Protein AF-A0A4U9DBR9-F1 (afdb_monomer_lite)

Sequence (93 aa):
MQYLAHDDKFQQNFQVPFMVLSSDDKAHKVIKARRSANDFLGFFSQWTGIAAEEIKPRYRFISEQKAGPVFITNFQLQKVDYTHLGSDLFTTQ

Radius of gyration: 16.34 Å; chains: 1; bounding box: 36×53×41 Å

pLDDT: mean 88.5, std 12.08, range [42.91, 95.94]

Foldseek 3Di:
DPPPPQAQQALVSQDDDDDDDDPPDPDDDDAPADDEPVLVVLVVCVVVVPDDPPRDRPDHRPDNDHRDWYWDQHPVRDTDGSVPGHHDDDDDD

Organism: Raoultella terrigena (NCBI:txid577)

Structure (mmCIF, N/CA/C/O backbone):
data_AF-A0A4U9DBR9-F1
#
_entry.id   AF-A0A4U9DBR9-F1
#
loop_
_atom_site.group_PDB
_atom_site.id
_atom_site.type_symbol
_atom_site.label_atom_id
_atom_site.label_alt_id
_atom_site.label_comp_id
_atom_site.label_asym_id
_atom_site.label_entity_id
_atom_site.label_seq_id
_atom_site.pdbx_PDB_ins_code
_atom_site.Cartn_x
_atom_site.Cartn_y
_atom_site.Cartn_z
_atom_site.occupancy
_atom_site.B_iso_or_equiv
_atom_site.auth_seq_id
_atom_site.auth_comp_id
_atom_site.auth_asym_id
_atom_site.auth_atom_id
_atom_site.pdbx_PDB_model_num
ATOM 1 N N . MET A 1 1 ? 0.613 15.095 30.137 1.00 42.91 1 MET A N 1
ATOM 2 C CA . MET A 1 1 ? 1.027 14.088 29.137 1.00 42.91 1 MET A CA 1
ATOM 3 C C . MET A 1 1 ? 0.254 14.371 27.860 1.00 42.91 1 MET A C 1
ATOM 5 O O . MET A 1 1 ? -0.930 14.074 27.811 1.00 42.91 1 MET A O 1
ATOM 9 N N . GLN A 1 2 ? 0.864 15.047 26.885 1.00 45.53 2 GLN A N 1
ATOM 10 C CA . GLN A 1 2 ? 0.233 15.298 25.588 1.00 45.53 2 GLN A CA 1
ATOM 11 C C . GLN A 1 2 ? 0.379 14.023 24.764 1.00 45.53 2 GLN A C 1
ATOM 13 O O . GLN A 1 2 ? 1.469 13.689 24.308 1.00 45.53 2 GLN A O 1
ATOM 18 N N . TYR A 1 3 ? -0.700 13.252 24.676 1.00 44.19 3 TYR A N 1
ATOM 19 C CA . TYR A 1 3 ? -0.736 12.070 23.833 1.00 44.19 3 TYR A CA 1
ATOM 20 C C . TYR A 1 3 ? -0.721 12.573 22.386 1.00 44.19 3 TYR A C 1
ATOM 22 O O . TYR A 1 3 ? -1.670 13.226 21.956 1.00 44.19 3 TYR A O 1
ATOM 30 N N . LEU A 1 4 ? 0.362 12.316 21.648 1.00 50.28 4 LEU A N 1
ATOM 31 C CA . LEU A 1 4 ? 0.434 12.464 20.188 1.00 50.28 4 LEU A CA 1
ATOM 32 C C . LEU A 1 4 ? -0.462 11.398 19.527 1.00 50.28 4 LEU A C 1
ATOM 34 O O . LEU A 1 4 ? -0.019 10.623 18.686 1.00 50.28 4 LEU A O 1
ATOM 38 N N . ALA A 1 5 ? -1.725 11.299 19.948 1.00 53.41 5 ALA A N 1
ATOM 39 C CA . ALA A 1 5 ? -2.720 10.621 19.144 1.00 53.41 5 ALA A CA 1
ATOM 40 C C . ALA A 1 5 ? -2.932 11.512 17.925 1.00 53.41 5 ALA A C 1
ATOM 42 O O . ALA A 1 5 ? -3.513 12.591 18.015 1.00 53.41 5 ALA A O 1
ATOM 43 N N . HIS A 1 6 ? -2.400 11.057 16.800 1.00 62.16 6 HIS A N 1
ATOM 44 C CA . HIS A 1 6 ? -2.909 11.354 15.469 1.00 62.16 6 HIS A CA 1
ATOM 45 C C . HIS A 1 6 ? -4.450 11.406 15.548 1.00 62.16 6 HIS A C 1
ATOM 47 O O . HIS A 1 6 ? -5.036 10.452 16.049 1.00 62.16 6 HIS A O 1
ATOM 53 N N . ASP A 1 7 ? -5.092 12.505 15.131 1.00 72.19 7 ASP A N 1
ATOM 54 C CA . ASP A 1 7 ? -6.558 12.551 14.946 1.00 72.19 7 ASP A CA 1
ATOM 55 C C . ASP A 1 7 ? -6.954 11.528 13.851 1.00 72.19 7 ASP A C 1
ATOM 57 O O . ASP A 1 7 ? -6.087 11.003 13.154 1.00 72.19 7 ASP A O 1
ATOM 61 N N . ASP A 1 8 ? -8.233 11.209 13.679 1.00 83.19 8 ASP A N 1
ATOM 62 C CA . ASP A 1 8 ? -8.716 10.272 12.647 1.00 83.19 8 ASP A CA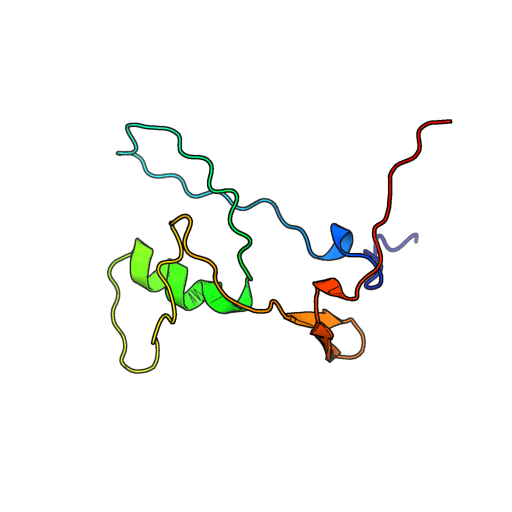 1
ATOM 63 C C . ASP A 1 8 ? -9.614 10.947 11.595 1.00 83.19 8 ASP A C 1
ATOM 65 O O . ASP A 1 8 ? -10.237 10.288 10.760 1.00 83.19 8 ASP A O 1
ATOM 69 N N . LYS A 1 9 ? -9.657 12.284 11.613 1.00 86.25 9 LYS A N 1
ATOM 70 C CA . LYS A 1 9 ? -10.544 13.108 10.777 1.00 86.25 9 LYS A CA 1
ATOM 71 C C . LYS A 1 9 ? -9.984 13.461 9.407 1.00 86.25 9 LYS A C 1
ATOM 73 O O . LYS A 1 9 ? -10.765 13.750 8.495 1.00 86.25 9 LYS A O 1
ATOM 78 N N . PHE A 1 10 ? -8.660 13.489 9.256 1.00 91.69 10 PHE A N 1
ATOM 79 C CA . PHE A 1 1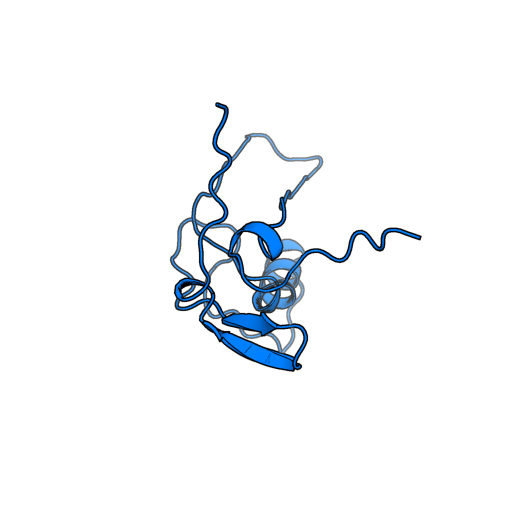0 ? -8.017 13.975 8.041 1.00 91.69 10 PHE A CA 1
ATOM 80 C C . PHE A 1 10 ? -7.308 12.863 7.278 1.00 91.69 10 PHE A C 1
ATOM 82 O O . PHE A 1 10 ? -6.786 11.899 7.838 1.00 91.69 10 PHE A O 1
ATOM 89 N N . GLN A 1 11 ? -7.242 13.027 5.960 1.00 92.50 11 GLN A N 1
ATOM 90 C CA . GLN A 1 11 ? -6.556 12.108 5.055 1.00 92.50 11 GLN A CA 1
ATOM 91 C C . GLN A 1 11 ? -5.090 11.883 5.447 1.00 92.50 11 GLN A C 1
ATOM 93 O O . GLN A 1 11 ? -4.587 10.764 5.332 1.00 92.50 11 GLN A O 1
ATOM 98 N N . GLN A 1 12 ? -4.421 12.935 5.917 1.00 90.81 12 GLN A N 1
ATOM 99 C CA . GLN A 1 12 ? -3.020 12.973 6.327 1.00 90.81 12 GLN A CA 1
ATOM 100 C C . GLN A 1 12 ? -2.732 12.011 7.485 1.00 90.81 12 GLN A C 1
ATOM 102 O O . GLN A 1 12 ? -1.647 11.442 7.538 1.00 90.81 12 GLN A O 1
ATOM 107 N N . ASN A 1 13 ? -3.707 11.759 8.366 1.00 90.56 13 ASN A N 1
ATOM 108 C CA . ASN A 1 13 ? -3.535 10.846 9.497 1.00 90.56 13 ASN A CA 1
ATOM 109 C C . ASN A 1 13 ? -3.355 9.379 9.070 1.00 90.56 13 ASN A C 1
ATOM 111 O O . ASN A 1 13 ? -2.808 8.583 9.827 1.00 90.56 13 ASN A O 1
ATOM 115 N N . PHE A 1 14 ? -3.782 9.027 7.852 1.00 91.94 14 PHE A N 1
ATOM 116 C CA . PHE A 1 14 ? -3.714 7.665 7.308 1.00 91.94 14 PHE A CA 1
ATOM 117 C C . PHE A 1 14 ? -2.707 7.519 6.158 1.00 91.94 14 PHE A C 1
ATOM 119 O O . PHE A 1 14 ? -2.571 6.434 5.589 1.00 91.94 14 PHE A O 1
ATOM 126 N N . GLN A 1 15 ? -2.019 8.597 5.773 1.00 91.88 15 GLN A N 1
ATOM 127 C CA . GLN A 1 15 ? -0.983 8.552 4.744 1.00 91.88 15 GLN A CA 1
ATOM 128 C C . GLN A 1 15 ? 0.337 8.108 5.365 1.00 91.88 15 GLN A C 1
ATOM 130 O O . GLN A 1 15 ? 0.889 8.783 6.227 1.00 91.88 15 GLN A O 1
ATOM 135 N N . VAL A 1 16 ? 0.864 6.983 4.889 1.00 91.25 16 VAL A N 1
ATOM 136 C CA . VAL A 1 16 ? 2.152 6.447 5.335 1.00 91.25 16 VAL A CA 1
ATOM 137 C C . VAL A 1 16 ? 3.129 6.374 4.162 1.00 91.25 16 VAL A C 1
ATOM 139 O O . VAL A 1 16 ? 2.727 5.979 3.061 1.00 91.25 16 VAL A O 1
ATOM 142 N N . PRO A 1 17 ? 4.410 6.737 4.354 1.00 93.50 17 PRO A N 1
ATOM 143 C CA . PRO A 1 17 ? 5.427 6.486 3.346 1.00 93.50 17 PRO A CA 1
ATOM 144 C C . PRO A 1 17 ? 5.623 4.976 3.190 1.00 93.50 17 PRO A C 1
ATOM 146 O O . PRO A 1 17 ? 5.717 4.242 4.173 1.00 93.50 17 PRO A O 1
ATOM 149 N N . PHE A 1 18 ? 5.703 4.513 1.946 1.00 94.62 18 PHE A N 1
ATOM 150 C CA . PHE A 1 18 ? 5.907 3.106 1.629 1.00 94.62 18 PHE A CA 1
ATOM 151 C C . PHE A 1 18 ? 7.049 2.959 0.631 1.00 94.62 18 PHE A C 1
ATOM 153 O O . PHE A 1 18 ? 7.047 3.595 -0.422 1.00 94.62 18 PHE A O 1
ATOM 1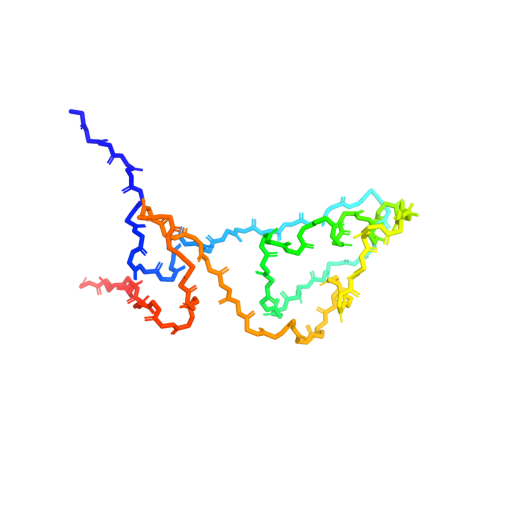60 N N . MET A 1 19 ? 8.027 2.127 0.977 1.00 94.50 19 MET A N 1
ATOM 161 C CA . MET A 1 19 ? 9.233 1.904 0.188 1.00 94.50 19 MET A CA 1
ATOM 162 C C . MET A 1 19 ? 9.491 0.408 0.073 1.00 94.50 19 MET A C 1
ATOM 164 O O . MET A 1 19 ? 9.293 -0.343 1.026 1.00 94.50 19 MET A O 1
ATOM 168 N N . VAL A 1 20 ? 9.954 -0.002 -1.101 1.00 93.25 20 VAL A N 1
ATOM 169 C CA . VAL A 1 20 ? 10.417 -1.360 -1.378 1.00 93.25 20 VAL A CA 1
ATOM 170 C C . VAL A 1 20 ? 11.853 -1.234 -1.852 1.00 93.25 20 VAL A C 1
ATOM 172 O O . VAL A 1 20 ? 12.130 -0.401 -2.712 1.00 93.25 20 VAL A O 1
ATOM 175 N N . LEU A 1 21 ? 12.749 -2.011 -1.250 1.00 93.25 21 LEU A N 1
ATOM 176 C CA . LEU A 1 21 ? 14.178 -1.988 -1.538 1.00 93.25 21 LEU A CA 1
ATOM 177 C C . LEU A 1 21 ? 14.640 -3.418 -1.803 1.00 93.25 21 LEU A C 1
ATOM 179 O O . LEU A 1 21 ? 14.375 -4.305 -0.988 1.00 93.25 21 LEU A O 1
ATOM 183 N N . SER A 1 22 ? 15.347 -3.625 -2.907 1.00 91.38 22 SER A N 1
ATOM 184 C CA . SER A 1 22 ? 16.037 -4.872 -3.220 1.00 91.38 22 SER A CA 1
ATOM 185 C C . SER A 1 22 ? 17.517 -4.625 -3.500 1.00 91.38 22 SER A C 1
ATOM 187 O O . SER A 1 22 ? 17.906 -3.565 -3.987 1.00 91.38 22 SER A O 1
ATOM 189 N N . SER A 1 23 ? 18.368 -5.608 -3.202 1.00 93.56 23 SER A N 1
ATOM 190 C CA . SER A 1 23 ? 19.815 -5.510 -3.450 1.00 93.56 23 SER A CA 1
ATOM 191 C C . SER A 1 23 ? 20.173 -5.528 -4.939 1.00 93.56 23 SER A C 1
ATOM 193 O O . SER A 1 23 ? 21.239 -5.051 -5.323 1.00 93.56 23 SER A O 1
ATOM 195 N N . ASP A 1 24 ? 19.292 -6.072 -5.774 1.00 92.38 24 ASP A N 1
ATOM 196 C CA . ASP A 1 24 ? 19.437 -6.192 -7.223 1.00 92.38 24 ASP A CA 1
ATOM 197 C C . ASP A 1 24 ? 18.682 -5.104 -8.007 1.00 92.38 24 ASP A C 1
ATOM 199 O O . ASP A 1 24 ? 18.682 -5.124 -9.243 1.00 92.38 24 ASP A O 1
ATOM 203 N N . ASP A 1 25 ? 18.080 -4.126 -7.319 1.00 90.50 25 ASP A N 1
ATOM 204 C CA . ASP A 1 25 ? 17.385 -3.014 -7.963 1.00 90.50 25 ASP A CA 1
ATOM 205 C C . ASP A 1 25 ? 18.363 -2.144 -8.766 1.00 90.50 25 ASP A C 1
ATOM 207 O O . ASP A 1 25 ? 19.290 -1.529 -8.240 1.00 90.50 25 ASP A O 1
ATOM 211 N N . LYS A 1 26 ? 18.125 -2.048 -10.079 1.00 93.06 26 LYS A N 1
ATOM 212 C CA . LYS A 1 26 ? 18.950 -1.252 -11.011 1.00 93.06 26 LYS A CA 1
ATOM 213 C C . LYS A 1 26 ? 18.348 0.104 -11.367 1.00 93.06 26 LYS A C 1
ATOM 215 O O . LYS A 1 26 ? 18.975 0.889 -12.072 1.00 93.06 26 LYS A O 1
ATOM 220 N N . ALA A 1 27 ? 17.110 0.361 -10.952 1.00 92.50 27 ALA A N 1
ATOM 221 C CA . ALA A 1 27 ? 16.387 1.573 -11.300 1.00 92.50 27 ALA A CA 1
ATOM 222 C C . ALA A 1 27 ? 15.467 2.007 -10.162 1.00 92.50 27 ALA A C 1
ATOM 224 O O . ALA A 1 27 ? 14.711 1.204 -9.620 1.00 92.50 27 ALA A O 1
ATOM 225 N N . HIS A 1 28 ? 15.473 3.305 -9.872 1.00 94.38 28 HIS A N 1
ATOM 226 C CA . HIS A 1 28 ? 14.508 3.918 -8.974 1.00 94.38 28 HIS A CA 1
ATOM 227 C C . HIS A 1 28 ? 13.176 4.135 -9.705 1.00 94.38 28 HIS A C 1
ATOM 229 O O . HIS A 1 28 ? 13.140 4.727 -10.787 1.00 94.38 28 HIS A O 1
ATOM 235 N N . LYS A 1 29 ? 12.075 3.663 -9.115 1.00 92.50 29 LYS A N 1
ATOM 236 C CA . LYS A 1 29 ? 10.718 3.849 -9.641 1.00 92.50 29 LYS A CA 1
ATOM 237 C C . LYS A 1 29 ? 9.835 4.485 -8.578 1.00 92.50 29 LYS A C 1
ATOM 239 O O . LYS A 1 29 ? 9.766 3.998 -7.457 1.00 92.50 29 LYS A O 1
ATOM 244 N N . VAL A 1 30 ? 9.112 5.529 -8.972 1.00 95.38 30 VAL A N 1
ATOM 245 C CA . VAL A 1 30 ? 8.100 6.179 -8.136 1.00 95.38 30 VAL A CA 1
ATOM 246 C C . VAL A 1 30 ? 6.733 5.826 -8.695 1.00 95.38 30 VAL A C 1
ATOM 248 O O . VAL A 1 30 ? 6.437 6.172 -9.836 1.00 95.38 30 VAL A O 1
ATOM 251 N N . ILE A 1 31 ? 5.915 5.153 -7.889 1.00 94.12 31 ILE A N 1
ATOM 252 C CA . ILE A 1 31 ? 4.533 4.818 -8.236 1.00 94.12 31 ILE A CA 1
ATOM 253 C C . ILE A 1 31 ? 3.615 5.821 -7.552 1.00 94.12 31 ILE A C 1
ATOM 255 O O . ILE A 1 31 ? 3.636 5.944 -6.328 1.00 94.12 31 ILE A O 1
ATOM 259 N N . LYS A 1 32 ? 2.809 6.541 -8.335 1.00 94.44 32 LYS A N 1
ATOM 260 C CA . LYS A 1 32 ? 1.884 7.560 -7.800 1.00 94.44 32 LYS A CA 1
ATOM 261 C C . LYS A 1 32 ? 0.485 7.011 -7.532 1.00 94.44 32 LYS A C 1
ATOM 263 O O . LYS A 1 32 ? -0.316 7.668 -6.866 1.00 94.44 32 LYS A O 1
ATOM 268 N N . ALA A 1 33 ? 0.172 5.821 -8.042 1.00 94.06 33 ALA A N 1
ATOM 269 C CA . ALA A 1 33 ? -1.087 5.152 -7.760 1.00 94.06 33 ALA A CA 1
ATOM 270 C C . ALA A 1 33 ? -1.258 4.884 -6.252 1.00 94.06 33 ALA A C 1
ATOM 272 O O . ALA A 1 33 ? -0.406 4.275 -5.607 1.00 94.06 33 ALA A O 1
ATOM 273 N N . ARG A 1 34 ? -2.397 5.311 -5.691 1.00 92.06 34 ARG A N 1
ATOM 274 C CA . ARG A 1 34 ? -2.726 5.111 -4.272 1.00 92.06 34 ARG A CA 1
ATOM 275 C C . ARG A 1 34 ? -2.816 3.617 -3.943 1.00 92.06 34 ARG A C 1
ATOM 277 O O . ARG A 1 34 ? -3.376 2.836 -4.719 1.00 92.06 34 ARG A O 1
ATOM 284 N N . ARG A 1 35 ? -2.290 3.237 -2.779 1.00 94.44 35 ARG A N 1
ATOM 285 C CA . ARG A 1 35 ? -2.341 1.876 -2.234 1.00 94.44 35 ARG A CA 1
ATOM 286 C C . ARG A 1 35 ? -2.962 1.886 -0.849 1.00 94.44 35 ARG A C 1
ATOM 288 O O . ARG A 1 35 ? -2.855 2.878 -0.133 1.00 94.44 35 ARG A O 1
ATOM 295 N N . SER A 1 36 ? -3.624 0.788 -0.500 1.00 94.44 36 SER A N 1
ATOM 296 C CA . SER A 1 36 ? -4.162 0.561 0.837 1.00 94.44 36 SER A CA 1
ATOM 297 C C . SER A 1 36 ? -3.320 -0.486 1.556 1.00 94.44 36 SER A C 1
ATOM 299 O O . SER A 1 36 ? -2.946 -1.495 0.959 1.00 94.44 36 SER A O 1
ATOM 301 N N . ALA A 1 37 ? -3.081 -0.286 2.853 1.00 92.38 37 ALA A N 1
ATOM 302 C CA . ALA A 1 37 ? -2.477 -1.308 3.707 1.00 92.38 37 ALA A CA 1
ATOM 303 C C . ALA A 1 37 ? -3.327 -2.594 3.771 1.00 92.38 37 ALA A C 1
ATOM 305 O O . ALA A 1 37 ? -2.787 -3.676 3.974 1.00 92.38 37 ALA A O 1
ATOM 306 N N . ASN A 1 38 ? -4.636 -2.504 3.505 1.00 92.94 38 ASN A N 1
ATOM 307 C CA . ASN A 1 38 ? -5.519 -3.671 3.421 1.00 92.94 38 ASN A CA 1
ATOM 308 C C . ASN A 1 38 ? -5.140 -4.630 2.277 1.00 92.94 38 ASN A C 1
ATOM 310 O O . ASN A 1 38 ? -5.471 -5.810 2.335 1.00 92.94 38 ASN A O 1
ATOM 314 N N . ASP A 1 39 ? -4.415 -4.149 1.262 1.00 93.94 39 ASP A N 1
ATOM 315 C CA . ASP A 1 39 ? -3.938 -4.964 0.140 1.00 93.94 39 ASP A CA 1
ATOM 316 C C . ASP A 1 39 ? -2.511 -5.511 0.370 1.00 93.94 39 ASP A C 1
ATOM 318 O O . ASP A 1 39 ? -1.932 -6.137 -0.524 1.00 93.94 39 ASP A O 1
ATOM 322 N N . PHE A 1 40 ? -1.920 -5.289 1.554 1.00 93.94 40 PHE A N 1
ATOM 323 C CA . PHE A 1 40 ? -0.514 -5.605 1.833 1.00 93.94 40 PHE A CA 1
ATOM 324 C C . PHE A 1 40 ? -0.177 -7.090 1.664 1.00 93.94 40 PHE A C 1
ATOM 326 O O . PHE A 1 40 ? 0.881 -7.415 1.135 1.00 93.94 40 PHE A O 1
ATOM 333 N N . LEU A 1 41 ? -1.067 -8.009 2.052 1.00 94.69 41 LEU A N 1
ATOM 334 C CA . LEU A 1 41 ? -0.808 -9.441 1.854 1.00 94.69 41 LEU A CA 1
ATOM 335 C C . LEU A 1 41 ? -0.703 -9.807 0.368 1.00 94.69 41 LEU A C 1
ATOM 337 O O . LEU A 1 41 ? 0.150 -10.612 -0.004 1.00 94.69 41 LEU A O 1
ATOM 341 N N . GLY A 1 42 ? -1.506 -9.171 -0.491 1.00 95.12 42 GLY A N 1
ATOM 342 C CA . GLY A 1 42 ? -1.402 -9.339 -1.940 1.00 95.12 42 GLY A CA 1
ATOM 343 C C . GLY A 1 42 ? -0.079 -8.798 -2.487 1.00 95.12 42 GLY A C 1
ATOM 344 O O . GLY A 1 42 ? 0.563 -9.459 -3.300 1.00 95.12 42 GLY A O 1
ATOM 345 N N . PHE A 1 43 ? 0.366 -7.636 -1.998 1.00 95.69 43 PHE A N 1
ATOM 346 C CA . PHE A 1 43 ? 1.701 -7.104 -2.289 1.00 95.69 43 PHE A CA 1
ATOM 347 C C . PHE A 1 43 ? 2.808 -8.078 -1.882 1.00 95.69 43 PHE A C 1
ATOM 349 O O . PHE A 1 43 ? 3.658 -8.413 -2.704 1.00 95.69 43 PHE A O 1
ATOM 356 N N . PHE A 1 44 ? 2.799 -8.520 -0.625 1.00 95.38 44 PHE A N 1
ATOM 357 C CA . PHE A 1 44 ? 3.859 -9.337 -0.049 1.00 95.38 44 PHE A CA 1
ATOM 358 C C . PHE A 1 44 ? 3.981 -10.676 -0.779 1.00 95.38 44 PHE A C 1
ATOM 360 O O . PHE A 1 44 ? 5.083 -11.075 -1.150 1.00 95.38 44 PHE A O 1
ATOM 367 N N . SER A 1 45 ? 2.849 -11.323 -1.069 1.00 95.94 45 SER A N 1
ATOM 368 C CA . SER A 1 45 ? 2.783 -12.528 -1.905 1.00 95.94 45 SER A CA 1
ATOM 369 C C . SER A 1 45 ? 3.374 -12.283 -3.298 1.00 95.94 45 SER A C 1
ATOM 371 O O . SER A 1 45 ? 4.259 -13.021 -3.725 1.00 95.94 45 SER A O 1
ATOM 373 N N . GLN A 1 46 ? 2.969 -11.205 -3.979 1.00 94.38 46 GLN A N 1
ATOM 374 C CA . GLN A 1 46 ? 3.483 -10.871 -5.310 1.00 94.38 46 GLN A CA 1
ATOM 375 C C . GLN A 1 46 ? 4.995 -10.590 -5.303 1.00 94.38 46 GLN A C 1
ATOM 377 O O . GLN A 1 46 ? 5.691 -10.961 -6.245 1.00 94.38 46 GLN A O 1
ATOM 382 N N . TRP A 1 47 ? 5.492 -9.908 -4.272 1.00 93.75 47 TRP A N 1
ATOM 383 C CA . TRP A 1 47 ? 6.897 -9.519 -4.152 1.00 93.75 47 TRP A CA 1
ATOM 384 C C . TRP A 1 47 ? 7.810 -10.705 -3.840 1.00 93.75 47 TRP A C 1
ATOM 386 O O . TRP A 1 47 ? 8.895 -10.815 -4.400 1.00 93.75 47 TRP A O 1
ATOM 396 N N . THR A 1 48 ? 7.360 -11.607 -2.969 1.00 93.94 48 THR A N 1
ATOM 397 C CA . THR A 1 48 ? 8.133 -12.782 -2.533 1.00 93.94 48 THR A CA 1
ATOM 398 C C . THR A 1 48 ? 7.958 -14.002 -3.435 1.00 93.94 48 THR A C 1
ATOM 400 O O . THR A 1 48 ? 8.739 -14.945 -3.343 1.00 93.94 48 THR A O 1
ATOM 403 N N . GLY A 1 49 ? 6.933 -14.014 -4.290 1.00 94.06 49 GLY A N 1
ATOM 404 C CA . GLY A 1 49 ? 6.572 -15.166 -5.118 1.00 94.06 49 GLY A CA 1
ATOM 405 C C . GLY A 1 49 ? 5.781 -16.253 -4.380 1.00 94.06 49 GLY A C 1
ATOM 406 O O . GLY A 1 49 ? 5.547 -17.318 -4.947 1.00 94.06 49 GLY A O 1
ATOM 407 N N . ILE A 1 50 ? 5.354 -16.010 -3.136 1.00 95.62 50 ILE A N 1
ATOM 408 C CA . ILE A 1 50 ? 4.529 -16.947 -2.362 1.00 95.62 50 ILE A CA 1
ATOM 409 C C . ILE A 1 50 ? 3.114 -16.990 -2.942 1.00 95.62 50 ILE A C 1
ATOM 411 O O . ILE A 1 50 ? 2.502 -15.945 -3.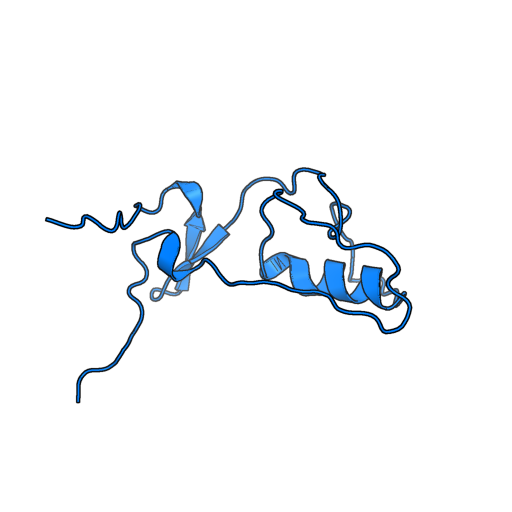156 1.00 95.62 50 ILE A O 1
ATOM 415 N N . ALA A 1 51 ? 2.562 -18.189 -3.124 1.00 94.75 51 ALA A N 1
ATOM 416 C CA . ALA A 1 51 ? 1.176 -18.400 -3.534 1.00 94.75 51 ALA A CA 1
ATOM 417 C C . ALA A 1 51 ? 0.395 -19.155 -2.448 1.00 94.75 51 ALA A C 1
ATOM 419 O O . ALA A 1 51 ? 0.904 -20.109 -1.863 1.00 94.75 51 ALA A O 1
ATOM 420 N N . ALA A 1 52 ? -0.844 -18.732 -2.207 1.00 94.50 52 ALA A N 1
ATOM 421 C CA . ALA A 1 52 ? -1.804 -19.394 -1.327 1.00 94.50 52 ALA A CA 1
ATOM 422 C C . ALA A 1 52 ? -3.212 -19.202 -1.903 1.00 94.50 52 ALA A C 1
ATOM 424 O O . ALA A 1 52 ? -3.484 -18.174 -2.528 1.00 94.50 52 ALA A O 1
ATOM 425 N N . GLU A 1 53 ? -4.103 -20.174 -1.714 1.00 95.19 53 GLU A N 1
ATOM 426 C CA . GLU A 1 53 ? -5.444 -20.151 -2.313 1.00 95.19 53 GLU A CA 1
ATOM 427 C C . GLU A 1 53 ? -6.293 -18.980 -1.791 1.00 95.19 53 GLU A C 1
ATOM 429 O O . GLU A 1 53 ? -7.101 -18.396 -2.518 1.00 95.19 53 GLU A O 1
ATOM 434 N N . GLU A 1 54 ? -6.069 -18.591 -0.543 1.00 94.56 54 GLU A N 1
ATOM 435 C CA . GLU A 1 54 ? -6.760 -17.516 0.158 1.00 94.56 54 GLU A CA 1
ATOM 436 C C . GLU A 1 54 ? -6.305 -16.126 -0.305 1.00 94.56 54 GLU A C 1
ATOM 438 O O . GLU A 1 54 ? -7.026 -15.140 -0.130 1.00 94.56 54 GLU A O 1
ATOM 443 N N . ILE A 1 55 ? -5.126 -16.023 -0.926 1.00 93.31 55 ILE A N 1
ATOM 444 C CA . ILE A 1 55 ? -4.559 -14.754 -1.382 1.00 93.31 55 ILE A CA 1
ATOM 445 C C . ILE A 1 55 ? -4.901 -14.569 -2.859 1.00 93.31 55 ILE A C 1
ATOM 447 O O . ILE A 1 55 ? -4.243 -15.101 -3.749 1.00 93.31 55 ILE A O 1
ATOM 451 N N . LYS A 1 56 ? -5.934 -13.765 -3.128 1.00 92.12 56 LYS A N 1
ATOM 452 C CA . LYS A 1 56 ? -6.393 -13.435 -4.488 1.00 92.12 56 LYS A CA 1
ATOM 453 C C . LYS A 1 56 ? -6.236 -11.933 -4.756 1.00 92.12 56 LYS A C 1
ATOM 455 O O . LYS A 1 56 ? -7.181 -11.173 -4.522 1.00 92.12 56 LYS A O 1
ATOM 460 N N . PRO A 1 57 ? -5.058 -11.467 -5.221 1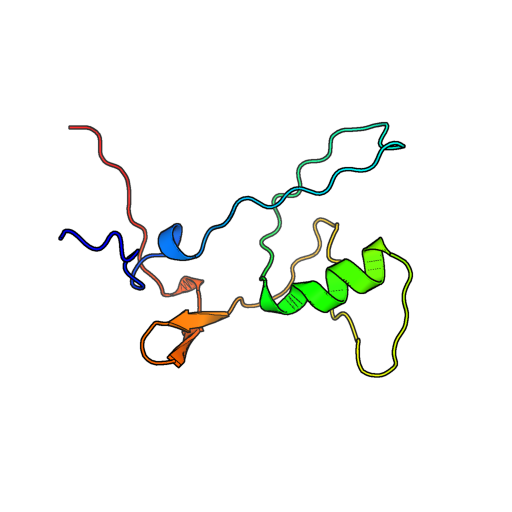.00 90.00 57 PRO A N 1
ATOM 461 C CA . PRO A 1 57 ? -4.834 -10.056 -5.515 1.00 90.00 57 PRO A CA 1
ATOM 462 C C . PRO A 1 57 ? -5.782 -9.580 -6.617 1.00 90.00 57 PRO A C 1
ATOM 464 O O . PRO A 1 57 ? -5.899 -10.204 -7.669 1.00 90.00 57 PRO A O 1
ATOM 467 N N . ARG A 1 58 ? -6.452 -8.446 -6.393 1.00 91.31 58 ARG A N 1
ATOM 468 C CA . ARG A 1 58 ? -7.406 -7.873 -7.364 1.00 91.31 58 ARG A CA 1
ATOM 469 C C . ARG A 1 58 ? -6.716 -7.059 -8.461 1.00 91.31 58 ARG A C 1
ATOM 471 O O . ARG A 1 58 ? -7.316 -6.776 -9.493 1.00 91.31 58 ARG A O 1
ATOM 478 N N . TYR A 1 59 ? -5.475 -6.647 -8.218 1.00 93.88 59 TYR A N 1
ATOM 479 C CA . TYR A 1 59 ? -4.656 -5.835 -9.111 1.00 93.88 59 TYR A CA 1
ATOM 480 C C . TYR A 1 59 ? -3.171 -6.073 -8.820 1.00 93.88 59 TYR A C 1
ATOM 482 O O . TYR A 1 59 ? -2.812 -6.603 -7.766 1.00 93.88 59 TYR A O 1
ATOM 490 N N . ARG A 1 60 ? -2.294 -5.660 -9.741 1.00 93.56 60 ARG A N 1
ATOM 491 C CA . ARG A 1 60 ? -0.844 -5.704 -9.516 1.00 93.56 60 ARG A CA 1
ATOM 492 C C . ARG A 1 60 ? -0.430 -4.562 -8.589 1.00 93.56 60 ARG A C 1
ATOM 494 O O . ARG A 1 60 ? -0.514 -3.400 -8.986 1.00 93.56 60 ARG A O 1
ATOM 501 N N . PHE A 1 61 ? 0.063 -4.869 -7.390 1.00 94.62 61 PHE A N 1
ATOM 502 C CA . PHE A 1 61 ? 0.333 -3.842 -6.378 1.00 94.62 61 PHE A CA 1
ATOM 503 C C . PHE A 1 61 ? 1.466 -2.893 -6.799 1.00 94.62 61 PHE A C 1
ATOM 505 O O . PHE A 1 61 ? 1.286 -1.675 -6.818 1.00 94.62 61 PHE A O 1
ATOM 512 N N . ILE A 1 62 ? 2.614 -3.435 -7.216 1.00 92.62 62 ILE A N 1
ATOM 513 C CA . ILE A 1 62 ? 3.745 -2.654 -7.749 1.00 92.62 62 ILE A CA 1
ATOM 514 C C . ILE A 1 62 ? 3.482 -2.329 -9.230 1.00 92.62 62 ILE A C 1
ATOM 516 O O . ILE A 1 62 ? 4.001 -2.980 -10.137 1.00 92.62 62 ILE A O 1
ATOM 520 N N . SER A 1 63 ? 2.584 -1.381 -9.489 1.00 94.31 63 SER A N 1
ATOM 521 C CA . SER A 1 63 ? 2.238 -0.892 -10.832 1.00 94.31 63 SER A CA 1
ATOM 522 C C . SER A 1 63 ? 1.518 0.459 -10.764 1.00 94.31 63 SER A C 1
ATOM 524 O O . SER A 1 63 ? 1.167 0.899 -9.678 1.00 94.31 63 SER A O 1
ATOM 526 N N . GLU A 1 64 ? 1.213 1.079 -11.907 1.00 95.44 64 GLU A N 1
ATOM 527 C CA . GLU A 1 64 ? 0.316 2.251 -11.985 1.00 95.44 64 GLU A CA 1
ATOM 528 C C . GLU A 1 64 ? -1.176 1.869 -12.108 1.00 95.44 64 GLU A C 1
ATOM 530 O O . GLU A 1 64 ? 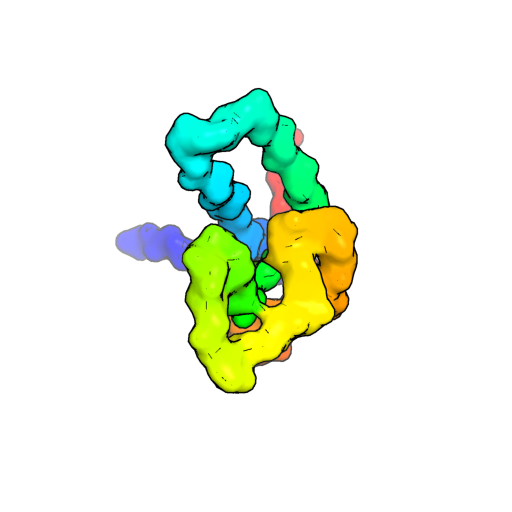-2.042 2.723 -12.309 1.00 95.44 64 GLU A O 1
ATOM 535 N N . GLN A 1 65 ? -1.520 0.581 -11.984 1.00 94.81 65 GLN A N 1
ATOM 536 C CA . GLN A 1 65 ? -2.910 0.128 -12.037 1.00 94.81 65 GLN A CA 1
ATOM 537 C C . GLN A 1 65 ? -3.717 0.737 -10.878 1.00 94.81 65 GLN A C 1
ATOM 539 O O . GLN A 1 65 ? -3.275 0.759 -9.721 1.00 94.81 65 GLN A O 1
ATOM 544 N N . LYS A 1 66 ? -4.927 1.220 -11.186 1.00 91.88 66 LYS A N 1
ATOM 545 C CA . LYS A 1 66 ? -5.875 1.730 -10.187 1.00 91.88 66 LYS A CA 1
ATOM 546 C C . LYS A 1 66 ? -6.431 0.570 -9.349 1.00 91.88 66 LYS A C 1
ATOM 548 O O . LYS A 1 66 ? -6.916 -0.407 -9.909 1.00 91.88 66 LYS A O 1
ATOM 553 N N . ALA A 1 67 ? -6.378 0.710 -8.023 1.00 89.19 67 ALA A N 1
ATOM 554 C CA . ALA A 1 67 ? -6.796 -0.307 -7.049 1.00 89.19 67 ALA A CA 1
ATOM 555 C C . ALA A 1 67 ? -8.318 -0.342 -6.782 1.00 89.19 67 ALA A C 1
ATOM 557 O O . ALA A 1 67 ? -8.842 -1.351 -6.319 1.00 89.19 67 ALA A O 1
ATOM 558 N N . GLY A 1 68 ? -9.029 0.748 -7.095 1.00 89.88 68 GLY A N 1
ATOM 559 C CA . GLY A 1 68 ? -10.434 0.952 -6.726 1.00 89.88 68 GLY A CA 1
ATOM 560 C C . GLY A 1 68 ? -10.597 1.859 -5.495 1.00 89.88 68 GLY A C 1
ATOM 561 O O . GLY A 1 68 ? -9.650 2.564 -5.135 1.00 89.88 68 GLY A O 1
ATOM 562 N N . PRO A 1 69 ? -11.797 1.891 -4.882 1.00 92.31 69 PRO A N 1
ATOM 563 C CA . PRO A 1 69 ? -12.070 2.680 -3.680 1.00 92.31 69 PRO A CA 1
ATOM 564 C C . PRO A 1 69 ? -11.204 2.246 -2.492 1.00 92.31 69 PRO A C 1
ATOM 566 O O . PRO A 1 69 ? -10.959 1.055 -2.299 1.00 92.31 69 PRO A O 1
ATOM 569 N N . VAL A 1 70 ? -10.767 3.209 -1.679 1.00 93.31 70 VAL A N 1
ATOM 570 C CA . VAL A 1 70 ? -9.911 2.970 -0.509 1.00 93.31 70 VAL A CA 1
ATOM 571 C C . VAL A 1 70 ? -10.712 3.247 0.751 1.00 93.31 70 VAL A C 1
ATOM 573 O O . VAL A 1 70 ? -11.292 4.317 0.900 1.00 93.31 70 VAL A O 1
ATOM 576 N N . PHE A 1 71 ? -10.704 2.290 1.671 1.00 94.25 71 PHE A N 1
ATOM 577 C CA . PHE A 1 71 ? -11.364 2.421 2.963 1.00 94.25 71 PHE A CA 1
ATOM 578 C C . PHE A 1 71 ? -10.341 2.368 4.091 1.00 94.25 71 PHE A C 1
ATOM 580 O O . PHE A 1 71 ? -9.353 1.633 3.997 1.00 94.25 71 PHE A O 1
ATOM 587 N N . ILE A 1 72 ? -10.614 3.117 5.153 1.00 93.12 72 ILE A N 1
ATOM 588 C CA . ILE A 1 72 ? -9.872 3.087 6.413 1.00 93.12 72 ILE A CA 1
ATOM 589 C C . ILE A 1 72 ? -10.784 2.620 7.543 1.00 93.12 72 ILE A C 1
ATOM 591 O O . ILE A 1 72 ? -12.010 2.616 7.404 1.00 93.12 72 ILE A O 1
ATOM 595 N N . THR A 1 73 ? -10.170 2.235 8.654 1.00 92.38 73 THR A N 1
ATOM 596 C CA . THR A 1 73 ? -10.862 2.002 9.921 1.00 92.38 73 THR A CA 1
ATOM 597 C C . THR A 1 73 ? -10.553 3.184 10.829 1.00 92.38 73 THR A C 1
ATOM 599 O O . THR A 1 73 ? -9.384 3.406 11.147 1.00 92.38 73 THR A O 1
ATOM 602 N N . ASN A 1 74 ? -11.569 3.964 11.199 1.00 90.12 74 ASN A N 1
ATOM 603 C CA . ASN A 1 74 ? -11.401 5.088 12.125 1.00 90.12 74 ASN A CA 1
ATOM 604 C C . ASN A 1 74 ? -11.270 4.593 13.580 1.00 90.12 74 ASN A C 1
ATOM 606 O O . ASN A 1 74 ? -11.360 3.392 13.855 1.00 90.12 74 ASN A O 1
ATOM 610 N N . PHE A 1 75 ? -11.076 5.496 14.539 1.00 88.88 75 PHE A N 1
ATOM 611 C CA . PHE A 1 75 ? -10.908 5.119 15.947 1.00 88.88 75 PHE A CA 1
ATOM 612 C C . PHE A 1 75 ? -12.202 4.634 16.603 1.00 88.88 75 PHE A C 1
ATOM 614 O O . PHE A 1 75 ? -12.155 4.012 17.662 1.00 88.88 75 PHE A O 1
ATOM 621 N N . GLN A 1 76 ? -13.352 4.843 15.959 1.00 90.94 76 GLN A N 1
ATOM 622 C CA . GLN A 1 76 ? -14.626 4.230 16.339 1.00 90.94 76 GLN A CA 1
ATOM 623 C C . GLN A 1 76 ? -14.832 2.848 15.687 1.00 90.94 76 GLN A C 1
ATOM 625 O O . GLN A 1 76 ? -15.930 2.298 15.754 1.00 90.94 76 GLN A O 1
ATOM 630 N N . LEU A 1 77 ? -13.788 2.273 15.072 1.00 89.94 77 LEU A N 1
ATOM 631 C CA . LEU A 1 77 ? -13.791 0.971 14.390 1.00 89.94 77 LEU A CA 1
ATOM 632 C C . LEU A 1 77 ? -14.751 0.895 13.194 1.00 89.94 77 LEU A C 1
ATOM 634 O O . LEU A 1 77 ? -15.165 -0.187 12.772 1.00 89.94 77 LEU A O 1
ATOM 638 N N . GLN A 1 78 ? -15.099 2.043 12.623 1.00 92.62 78 GLN A N 1
ATOM 639 C CA . GLN A 1 78 ? -15.981 2.139 11.472 1.00 92.62 78 GLN A CA 1
ATOM 640 C C . GLN A 1 78 ? -15.172 2.139 10.183 1.00 92.62 78 GLN A C 1
ATOM 642 O O . GLN A 1 78 ? -14.132 2.789 10.066 1.00 92.62 78 GLN A O 1
ATOM 647 N N . LYS A 1 79 ? -15.706 1.437 9.183 1.00 93.62 79 LYS A N 1
ATOM 648 C CA . LYS A 1 79 ? -15.203 1.488 7.815 1.00 93.62 79 LYS A CA 1
ATOM 649 C C . LYS A 1 79 ? -15.648 2.796 7.166 1.00 93.62 79 LYS A C 1
ATOM 651 O O . LYS A 1 79 ? -16.836 2.979 6.908 1.00 93.62 79 LYS A O 1
ATOM 656 N N . VAL A 1 80 ? -14.696 3.667 6.861 1.00 94.06 80 VAL A N 1
ATOM 657 C CA . VAL A 1 80 ? -14.945 4.981 6.255 1.00 94.06 80 VAL A CA 1
ATOM 658 C C . VAL A 1 80 ? -14.260 5.054 4.894 1.00 94.06 80 VAL A C 1
ATOM 660 O O . VAL A 1 80 ? -13.154 4.536 4.721 1.00 94.06 80 VAL A O 1
ATOM 663 N N . ASP A 1 81 ? -14.924 5.663 3.908 1.00 95.06 81 ASP A N 1
ATOM 664 C CA . ASP A 1 81 ? -14.292 5.975 2.623 1.00 95.06 81 ASP A CA 1
ATOM 665 C C . ASP A 1 81 ? -13.212 7.035 2.844 1.00 95.06 81 ASP A C 1
ATOM 667 O O . ASP A 1 81 ? -13.490 8.144 3.304 1.00 95.06 81 ASP A O 1
ATOM 671 N N . TYR A 1 82 ? -11.973 6.692 2.501 1.00 94.31 82 TYR A N 1
ATOM 672 C CA . TYR A 1 82 ? -10.822 7.569 2.672 1.00 94.31 82 TYR A CA 1
ATOM 673 C C . TYR A 1 82 ? -11.001 8.926 1.975 1.00 94.31 82 TYR A C 1
ATOM 675 O O . TYR A 1 82 ? -10.529 9.949 2.464 1.00 94.31 82 TYR A O 1
ATOM 683 N N . THR A 1 83 ? -11.687 8.949 0.832 1.00 92.62 83 THR A N 1
ATOM 684 C CA . THR A 1 83 ? -11.879 10.163 0.028 1.00 92.62 83 THR A CA 1
ATOM 685 C C . THR A 1 83 ? -12.871 11.148 0.641 1.00 92.62 83 THR A C 1
ATOM 687 O O . THR A 1 83 ? -12.872 12.312 0.250 1.00 92.62 83 THR A O 1
ATOM 690 N N . HIS A 1 84 ? -13.679 10.711 1.612 1.00 92.50 84 HIS A N 1
ATOM 691 C CA . HIS A 1 84 ? -14.616 11.565 2.344 1.00 92.50 84 HIS A CA 1
ATOM 692 C C . HIS A 1 84 ? -13.990 12.239 3.575 1.00 92.50 84 HIS A C 1
ATOM 694 O O . HIS A 1 84 ? -14.627 13.099 4.181 1.00 92.50 84 HIS A O 1
ATOM 700 N N . LEU A 1 85 ? -12.760 11.874 3.952 1.00 91.19 85 LEU A N 1
ATOM 701 C CA . LEU A 1 85 ? -12.029 12.559 5.016 1.00 91.19 85 LEU A CA 1
ATOM 702 C C . LEU A 1 85 ? -11.589 13.954 4.559 1.00 91.19 85 LEU A C 1
ATOM 704 O O . LEU A 1 85 ? -11.262 14.169 3.386 1.00 91.19 85 LEU A O 1
ATOM 708 N N . GLY A 1 86 ? -11.533 14.893 5.505 1.00 90.62 86 GLY A N 1
ATOM 709 C CA . GLY A 1 86 ? -11.033 16.242 5.247 1.00 90.62 86 GLY A CA 1
ATOM 710 C C . GLY A 1 86 ? -9.547 16.248 4.874 1.00 90.62 86 GLY A C 1
ATOM 711 O O . GLY A 1 86 ? -8.831 15.266 5.073 1.00 90.62 86 GLY A O 1
ATOM 712 N N . SER A 1 87 ? -9.062 17.383 4.371 1.00 87.31 87 SER A N 1
ATOM 713 C CA . SER A 1 87 ? -7.629 17.618 4.170 1.00 87.31 87 SER A CA 1
ATOM 714 C C . SER A 1 87 ? -7.120 18.619 5.199 1.00 87.31 87 SER A C 1
ATOM 716 O O . SER A 1 87 ? -7.606 19.747 5.239 1.00 87.31 87 SER A O 1
ATOM 718 N N . ASP A 1 88 ? -6.117 18.222 5.975 1.00 82.00 88 ASP A N 1
ATOM 719 C CA . ASP A 1 88 ? -5.367 19.120 6.855 1.00 82.00 88 ASP A CA 1
ATOM 720 C C . ASP A 1 88 ? -4.292 19.860 6.040 1.00 82.00 88 ASP A C 1
ATOM 722 O O . ASP A 1 88 ? -3.215 19.331 5.743 1.00 82.00 88 ASP A O 1
ATOM 726 N N . LEU A 1 89 ? -4.640 21.049 5.544 1.00 79.50 89 LEU A N 1
ATOM 727 C CA . LEU A 1 89 ? -3.728 21.879 4.762 1.00 79.50 89 LEU A CA 1
ATOM 728 C C . LEU A 1 89 ? -2.805 22.644 5.712 1.00 79.50 89 LEU A C 1
ATOM 730 O O . LEU A 1 89 ? -3.258 23.495 6.472 1.00 79.50 89 LEU A O 1
ATOM 734 N N . PHE A 1 90 ? -1.499 22.393 5.618 1.00 75.81 90 PHE A N 1
ATOM 735 C CA . PHE A 1 90 ? -0.512 23.171 6.359 1.00 75.81 90 PHE A CA 1
ATOM 736 C C . PHE A 1 90 ? -0.435 24.591 5.781 1.00 75.81 90 PHE A C 1
ATOM 738 O O . PHE A 1 90 ? 0.123 24.800 4.703 1.00 75.81 90 PHE A O 1
ATOM 745 N N . THR A 1 91 ? -1.014 25.574 6.470 1.00 76.50 91 THR A N 1
ATOM 746 C CA . THR A 1 91 ? -0.919 26.988 6.088 1.00 76.50 91 THR A CA 1
ATOM 747 C C . THR A 1 91 ? 0.201 27.661 6.872 1.00 76.50 91 THR A C 1
ATOM 749 O O . THR A 1 91 ? 0.093 27.824 8.087 1.00 76.50 91 THR A O 1
ATOM 752 N N . THR A 1 92 ? 1.267 28.083 6.196 1.00 68.31 92 THR A N 1
ATOM 753 C CA . THR A 1 92 ? 2.249 29.014 6.768 1.00 68.31 92 THR A CA 1
ATOM 754 C C . THR A 1 92 ? 1.674 30.426 6.680 1.00 68.31 92 THR A C 1
ATOM 756 O O . THR A 1 92 ? 1.495 30.925 5.568 1.00 68.31 92 THR A O 1
ATOM 759 N N . GLN A 1 93 ? 1.320 31.019 7.824 1.00 52.06 93 GLN A N 1
ATOM 760 C CA . GLN A 1 93 ? 1.010 32.453 7.916 1.00 52.06 93 GLN A CA 1
ATOM 761 C C . GLN A 1 93 ? 2.274 33.292 7.729 1.00 52.06 93 GLN A C 1
ATOM 763 O O . GLN A 1 93 ? 3.354 32.812 8.148 1.00 52.06 93 GLN A O 1
#

Secondary structure (DSSP, 8-state):
-------SSBGGGG--------TT--S-----S---GGGHHHHHHHHHT---TT---SS-SSSS------EEE-TTS-EEEGGGSB-------